Protein AF-A0A1C5CRV9-F1 (afdb_monomer_lite)

Foldseek 3Di:
DVVCQQVLHADADDDAPDALCVVQVVCQVVLDQEAEEEQWDDDPPDTHGRVVRPVSNQVSHPRRHQAYEYEYDPVDDDDDDPRYDYNVVCVVPDDDDGGDDDDPPRNNVDHDDDDPPDPPPPPDPDDDDDDDDDDDDDDDDDDDDDD

Structure (mmCIF, N/CA/C/O backbone):
data_AF-A0A1C5CRV9-F1
#
_entry.id   AF-A0A1C5CRV9-F1
#
loop_
_atom_site.group_PDB
_atom_site.id
_atom_site.type_symbol
_atom_site.label_atom_id
_atom_site.label_alt_id
_atom_site.label_comp_id
_atom_site.label_asym_id
_atom_site.label_entity_id
_atom_site.label_seq_id
_atom_site.pdbx_PDB_ins_code
_atom_site.Cartn_x
_atom_site.Cartn_y
_atom_site.Cartn_z
_atom_site.occupancy
_atom_site.B_iso_or_equiv
_atom_site.auth_seq_id
_atom_site.auth_comp_id
_atom_site.auth_asym_id
_atom_site.auth_atom_id
_atom_site.pdbx_PDB_model_num
ATOM 1 N N . MET A 1 1 ? 1.190 -9.029 -1.584 1.00 87.75 1 MET A N 1
ATOM 2 C CA . MET A 1 1 ? 2.405 -9.765 -2.010 1.00 87.75 1 MET A CA 1
ATOM 3 C C . MET A 1 1 ? 2.130 -10.699 -3.185 1.00 87.75 1 MET A C 1
ATOM 5 O O . MET A 1 1 ? 2.704 -10.469 -4.238 1.00 87.75 1 MET A O 1
ATOM 9 N N . LEU A 1 2 ? 1.229 -11.687 -3.074 1.00 92.31 2 LEU A N 1
ATOM 10 C CA . LEU A 1 2 ? 0.961 -12.633 -4.178 1.00 92.31 2 LEU A CA 1
ATOM 11 C C . LEU A 1 2 ? 0.437 -11.971 -5.462 1.00 92.31 2 LEU A C 1
ATOM 13 O O . LEU A 1 2 ? 0.859 -12.355 -6.546 1.00 92.31 2 LEU A O 1
ATOM 17 N N . ALA A 1 3 ? -0.412 -10.943 -5.354 1.00 93.00 3 ALA A N 1
ATOM 18 C CA . ALA A 1 3 ? -0.855 -10.169 -6.517 1.00 93.00 3 ALA A CA 1
ATOM 19 C C . ALA A 1 3 ? 0.325 -9.523 -7.270 1.00 93.00 3 ALA A C 1
ATOM 21 O O . ALA A 1 3 ? 0.381 -9.589 -8.491 1.00 93.00 3 ALA A O 1
ATOM 22 N N . CYS A 1 4 ? 1.312 -8.977 -6.548 1.00 94.19 4 CYS A N 1
ATOM 23 C CA . CYS A 1 4 ? 2.525 -8.429 -7.156 1.00 94.19 4 CYS A CA 1
ATOM 24 C C . CYS A 1 4 ? 3.305 -9.525 -7.895 1.00 94.19 4 CYS A C 1
ATOM 26 O O . CYS A 1 4 ? 3.605 -9.361 -9.070 1.00 94.19 4 CYS A O 1
ATOM 28 N N . ALA A 1 5 ? 3.552 -10.668 -7.245 1.00 92.25 5 ALA A N 1
ATOM 29 C CA . ALA A 1 5 ? 4.266 -11.788 -7.861 1.00 92.25 5 ALA A CA 1
ATOM 30 C C . ALA A 1 5 ? 3.548 -12.327 -9.112 1.00 92.25 5 ALA A C 1
ATOM 32 O O . ALA A 1 5 ? 4.194 -12.601 -10.118 1.00 92.25 5 ALA A O 1
ATOM 33 N N . ARG A 1 6 ? 2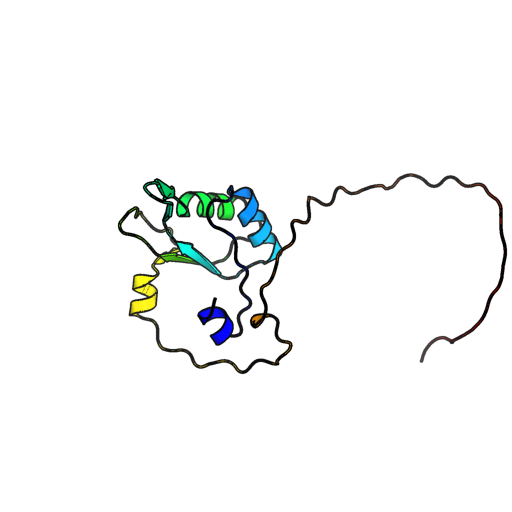.210 -12.407 -9.084 1.00 94.19 6 ARG A N 1
ATOM 34 C CA . ARG A 1 6 ? 1.382 -12.820 -10.229 1.00 94.19 6 ARG A CA 1
ATOM 35 C C . ARG A 1 6 ? 1.581 -11.923 -11.453 1.00 94.19 6 ARG A C 1
ATOM 37 O O . ARG A 1 6 ? 1.574 -12.418 -12.575 1.00 94.19 6 ARG A O 1
ATOM 44 N N . LEU A 1 7 ? 1.777 -10.628 -11.219 1.00 94.62 7 LEU A N 1
ATOM 45 C CA . LEU A 1 7 ? 2.000 -9.617 -12.253 1.00 94.62 7 LEU A CA 1
ATOM 46 C C . LEU A 1 7 ? 3.486 -9.423 -12.607 1.00 94.62 7 LEU A C 1
ATOM 48 O O . LEU A 1 7 ? 3.803 -8.535 -13.393 1.00 94.62 7 LEU A O 1
ATOM 52 N N . GLY A 1 8 ? 4.409 -10.186 -12.007 1.00 93.19 8 GLY A N 1
ATOM 53 C CA . GLY A 1 8 ? 5.850 -9.951 -12.167 1.00 93.19 8 GLY A CA 1
ATOM 54 C C . GLY A 1 8 ? 6.355 -8.666 -11.508 1.00 93.19 8 GLY A C 1
ATOM 55 O O . GLY A 1 8 ? 7.434 -8.176 -11.830 1.00 93.19 8 GLY A O 1
ATOM 56 N N . ALA A 1 9 ? 5.581 -8.090 -10.590 1.00 94.00 9 ALA A N 1
ATOM 57 C CA . ALA A 1 9 ? 5.946 -6.878 -9.880 1.00 94.00 9 ALA A CA 1
ATOM 58 C C . ALA A 1 9 ? 6.765 -7.193 -8.621 1.00 94.00 9 ALA A C 1
ATOM 60 O O . ALA A 1 9 ? 6.366 -7.986 -7.760 1.00 94.00 9 ALA A O 1
ATOM 61 N N . VAL A 1 10 ? 7.884 -6.486 -8.474 1.00 93.94 10 VAL A N 1
ATOM 62 C CA . VAL A 1 10 ? 8.677 -6.481 -7.243 1.00 93.94 10 VAL A CA 1
ATOM 63 C C . VAL A 1 10 ? 7.880 -5.794 -6.135 1.00 93.94 10 VAL A C 1
ATOM 65 O O . VAL A 1 10 ? 7.340 -4.706 -6.331 1.00 93.94 10 VAL A O 1
ATOM 68 N N . HIS A 1 11 ? 7.811 -6.421 -4.960 1.00 93.44 11 HIS A N 1
ATOM 69 C CA . HIS A 1 11 ? 7.167 -5.846 -3.784 1.00 93.44 11 HIS A CA 1
ATOM 70 C C . HIS A 1 11 ? 8.184 -5.613 -2.667 1.00 93.44 11 HIS A C 1
ATOM 72 O O . HIS A 1 11 ? 9.006 -6.475 -2.360 1.00 93.44 11 HIS A O 1
ATOM 78 N N . SER A 1 12 ? 8.092 -4.445 -2.035 1.00 92.62 12 SER A N 1
ATOM 79 C CA . SER A 1 12 ? 8.848 -4.097 -0.835 1.00 92.62 12 SER A CA 1
ATOM 80 C C . SER A 1 12 ? 7.871 -3.896 0.315 1.00 92.62 12 SER A C 1
ATOM 82 O O . SER A 1 12 ? 6.901 -3.148 0.188 1.00 92.62 12 SER A O 1
ATOM 84 N N . VAL A 1 13 ? 8.091 -4.610 1.416 1.00 92.06 13 VAL A N 1
ATOM 85 C CA . VAL A 1 13 ? 7.182 -4.617 2.566 1.00 92.06 13 VAL A CA 1
ATOM 86 C C . VAL A 1 13 ? 7.772 -3.773 3.682 1.00 92.06 13 VAL A C 1
ATOM 88 O O . VAL A 1 13 ? 8.918 -3.964 4.089 1.00 92.06 13 VAL A O 1
ATOM 91 N N . VAL A 1 14 ? 6.960 -2.861 4.208 1.00 91.00 14 VAL A N 1
ATOM 92 C CA . VAL A 1 14 ? 7.296 -2.028 5.363 1.00 91.00 14 VAL A CA 1
ATOM 93 C C . VAL A 1 14 ? 6.343 -2.379 6.494 1.00 91.00 14 VAL A C 1
ATOM 95 O O . VAL A 1 14 ? 5.137 -2.478 6.283 1.00 91.00 14 VAL A O 1
ATOM 98 N N . PHE A 1 15 ? 6.882 -2.599 7.690 1.00 87.06 15 PHE A N 1
ATOM 99 C CA . PHE A 1 15 ? 6.064 -2.918 8.855 1.00 87.06 15 PHE A CA 1
ATOM 100 C C . PHE A 1 15 ? 5.203 -1.712 9.268 1.00 87.06 15 PHE A C 1
ATOM 102 O O . PHE A 1 15 ? 5.656 -0.565 9.234 1.00 87.06 15 PHE A O 1
ATOM 109 N N . GLY A 1 16 ? 3.953 -1.977 9.652 1.00 84.75 16 GLY A N 1
ATOM 110 C CA . GLY A 1 16 ? 3.019 -0.948 10.106 1.00 84.75 16 GLY A CA 1
ATOM 111 C C . GLY A 1 16 ? 3.423 -0.364 11.462 1.00 84.75 16 GLY A C 1
ATOM 112 O O . GLY A 1 16 ? 3.917 -1.070 12.331 1.00 84.75 16 GLY A O 1
ATOM 113 N N . GLY A 1 17 ? 3.199 0.935 11.665 1.00 80.75 17 GLY A N 1
ATOM 114 C CA . GLY A 1 17 ? 3.489 1.605 12.941 1.00 80.75 17 GLY A CA 1
ATOM 115 C C . GLY A 1 17 ? 4.879 2.240 13.057 1.00 80.75 17 GLY A C 1
ATOM 116 O O . GLY A 1 17 ? 5.185 2.826 14.093 1.00 80.75 17 GLY A O 1
ATOM 117 N N . PHE A 1 18 ? 5.707 2.201 12.007 1.00 87.00 18 PHE A N 1
ATOM 118 C CA . PHE A 1 18 ? 6.901 3.047 11.951 1.00 87.00 18 PHE A CA 1
ATOM 119 C C . PHE A 1 18 ? 6.547 4.542 11.885 1.00 87.00 18 PHE A C 1
ATOM 121 O O . PHE A 1 18 ? 5.522 4.941 11.330 1.00 87.00 18 PHE A O 1
ATOM 128 N N . ALA A 1 19 ? 7.437 5.385 12.417 1.00 92.50 19 ALA A N 1
ATOM 129 C CA . ALA A 1 19 ? 7.316 6.836 12.300 1.00 92.50 19 ALA A CA 1
ATOM 130 C C . ALA A 1 19 ? 7.438 7.278 10.826 1.00 92.50 19 ALA A C 1
ATOM 132 O O . ALA A 1 19 ? 8.265 6.704 10.122 1.00 92.50 19 ALA A O 1
ATOM 133 N N . PRO A 1 20 ? 6.724 8.325 10.360 1.00 95.06 20 PRO A N 1
ATOM 134 C CA . PRO A 1 20 ? 6.586 8.666 8.932 1.00 95.06 20 PRO A CA 1
ATOM 135 C C . PRO A 1 20 ? 7.885 8.821 8.126 1.00 95.06 20 PRO A C 1
ATOM 137 O O . PRO A 1 20 ? 7.911 8.557 6.926 1.00 95.06 20 PRO A O 1
ATOM 140 N N . ARG A 1 21 ? 8.988 9.209 8.773 1.00 95.50 21 ARG A N 1
ATOM 141 C CA . ARG A 1 21 ? 10.301 9.341 8.124 1.00 95.50 21 ARG A CA 1
ATOM 142 C C . ARG A 1 21 ? 10.846 8.008 7.598 1.00 95.50 21 ARG A C 1
ATOM 144 O O . ARG A 1 21 ? 11.506 7.977 6.567 1.00 95.50 21 ARG A O 1
ATOM 151 N N . GLU A 1 22 ? 10.571 6.911 8.293 1.00 94.19 22 GLU A N 1
ATOM 152 C CA . GLU A 1 22 ? 11.055 5.579 7.929 1.00 94.19 22 GLU A CA 1
ATOM 153 C C . GLU A 1 22 ? 10.441 5.030 6.627 1.00 94.19 22 GLU A C 1
ATOM 155 O O . GLU A 1 22 ? 11.200 4.567 5.770 1.00 94.19 22 GLU A O 1
ATOM 160 N N . PRO A 1 23 ? 9.111 5.063 6.416 1.00 94.25 23 PRO A N 1
ATOM 161 C CA . PRO A 1 23 ? 8.529 4.731 5.123 1.00 94.25 23 PRO A CA 1
ATOM 162 C C . PRO A 1 23 ? 8.895 5.745 4.032 1.00 94.25 23 PRO A C 1
ATOM 164 O O . PRO A 1 23 ? 9.099 5.315 2.903 1.00 94.25 23 PRO A O 1
ATOM 167 N N . ALA A 1 24 ? 9.066 7.039 4.339 1.00 96.50 24 ALA A N 1
ATOM 168 C CA . ALA A 1 24 ? 9.478 8.036 3.340 1.00 96.50 24 ALA A CA 1
ATOM 169 C C . ALA A 1 24 ? 10.826 7.685 2.683 1.00 96.50 24 ALA A C 1
ATOM 171 O O . ALA A 1 24 ? 10.928 7.641 1.460 1.00 96.50 24 ALA A O 1
ATOM 172 N N . LEU A 1 25 ? 11.834 7.324 3.488 1.00 95.50 25 LEU A N 1
ATOM 173 C CA . LEU A 1 25 ? 13.142 6.890 2.976 1.00 95.50 25 LEU A CA 1
ATOM 174 C C . LEU A 1 25 ? 13.041 5.644 2.087 1.00 95.50 25 LEU A C 1
ATOM 176 O O . LEU A 1 25 ? 13.738 5.533 1.085 1.00 95.50 25 LEU A O 1
ATOM 180 N N . ARG A 1 26 ? 12.159 4.705 2.442 1.00 95.06 26 ARG A N 1
ATOM 181 C CA . ARG A 1 26 ? 11.950 3.473 1.668 1.00 95.06 26 ARG A CA 1
ATOM 182 C C . ARG A 1 26 ? 11.218 3.736 0.356 1.00 95.06 26 ARG A C 1
ATOM 184 O O . ARG A 1 26 ? 11.518 3.085 -0.638 1.00 95.06 26 ARG A O 1
ATOM 191 N N . ILE A 1 27 ? 10.283 4.684 0.350 1.00 95.88 27 ILE A N 1
ATOM 192 C CA . ILE A 1 27 ? 9.627 5.164 -0.870 1.00 95.88 27 ILE A CA 1
ATOM 193 C C . ILE A 1 27 ? 10.667 5.797 -1.797 1.00 95.88 27 ILE A C 1
ATOM 195 O O . ILE A 1 27 ? 10.689 5.473 -2.980 1.00 95.88 27 ILE A O 1
ATOM 199 N N . ASP A 1 28 ? 11.562 6.628 -1.267 1.00 96.56 28 ASP A N 1
ATOM 200 C CA . ASP A 1 28 ? 12.601 7.280 -2.069 1.00 96.56 28 ASP A CA 1
ATOM 201 C C . ASP A 1 28 ? 13.627 6.308 -2.663 1.00 96.56 28 ASP A C 1
ATOM 203 O O . ASP A 1 28 ? 14.069 6.508 -3.798 1.00 96.56 28 ASP A O 1
ATOM 207 N N . ASP A 1 29 ? 13.975 5.252 -1.925 1.00 94.75 29 ASP A N 1
ATOM 208 C CA . ASP A 1 29 ? 14.899 4.212 -2.385 1.00 94.75 29 ASP A CA 1
ATOM 209 C C . ASP A 1 29 ? 14.247 3.290 -3.431 1.00 94.75 29 ASP A C 1
ATOM 211 O O . ASP A 1 29 ? 14.802 3.056 -4.504 1.00 94.75 29 ASP A O 1
ATOM 215 N N . ALA A 1 30 ? 13.025 2.814 -3.168 1.00 94.19 30 ALA A N 1
ATOM 216 C CA . ALA A 1 30 ? 12.336 1.875 -4.056 1.00 94.19 30 ALA A CA 1
ATOM 217 C C . ALA A 1 30 ? 11.640 2.533 -5.253 1.00 94.19 30 ALA A C 1
ATOM 219 O O . ALA A 1 30 ? 11.338 1.845 -6.229 1.00 94.19 30 ALA A O 1
ATOM 220 N N . ARG A 1 31 ? 11.335 3.835 -5.165 1.00 95.88 31 ARG A N 1
ATOM 221 C CA . ARG A 1 31 ? 10.561 4.611 -6.151 1.00 95.88 31 ARG A CA 1
ATOM 222 C C . ARG A 1 31 ? 9.327 3.852 -6.664 1.00 95.88 31 ARG A C 1
ATOM 224 O O . ARG A 1 31 ? 9.194 3.624 -7.872 1.00 95.88 31 ARG A O 1
ATOM 231 N N . PRO A 1 32 ? 8.436 3.397 -5.764 1.00 95.94 32 PRO A N 1
ATOM 232 C CA . PRO A 1 32 ? 7.299 2.582 -6.156 1.00 95.94 32 PRO A CA 1
ATOM 233 C C . PRO A 1 32 ? 6.320 3.388 -7.015 1.00 95.94 32 PRO A C 1
ATOM 235 O O . PRO A 1 32 ? 6.148 4.590 -6.833 1.00 95.94 32 PRO A O 1
ATOM 238 N N . LYS A 1 33 ? 5.614 2.708 -7.923 1.00 96.00 33 LYS A N 1
ATOM 239 C CA . LYS A 1 33 ? 4.485 3.316 -8.651 1.00 96.00 33 LYS A CA 1
ATOM 240 C C . LYS A 1 33 ? 3.217 3.381 -7.798 1.00 96.00 33 LYS A C 1
ATOM 242 O O . LYS A 1 33 ? 2.433 4.312 -7.948 1.00 96.00 33 LYS A O 1
ATOM 247 N N . VAL A 1 34 ? 3.037 2.392 -6.921 1.00 96.62 34 VAL A N 1
ATOM 248 C CA . VAL A 1 34 ? 1.850 2.214 -6.080 1.00 96.62 34 VAL A CA 1
ATOM 249 C C . VAL A 1 34 ? 2.278 1.818 -4.671 1.00 96.62 34 VAL A C 1
ATOM 251 O O . VAL A 1 34 ? 3.182 0.996 -4.512 1.00 96.62 34 VAL A O 1
ATOM 254 N N . VAL A 1 35 ? 1.606 2.361 -3.658 1.00 96.31 35 VAL A N 1
ATOM 255 C CA . VAL A 1 35 ? 1.666 1.860 -2.276 1.00 96.31 35 VAL A CA 1
ATOM 256 C C . VAL A 1 35 ? 0.323 1.245 -1.909 1.00 96.31 35 VAL A C 1
ATOM 258 O O . VAL A 1 35 ? -0.716 1.819 -2.200 1.00 96.31 35 VAL A O 1
ATOM 261 N N . VAL A 1 36 ? 0.337 0.086 -1.254 1.00 96.31 36 VAL A N 1
ATOM 262 C CA . VAL A 1 36 ? -0.873 -0.553 -0.720 1.00 96.31 36 VAL A CA 1
ATOM 263 C C . VAL A 1 36 ? -0.806 -0.499 0.799 1.00 96.31 36 VAL A C 1
ATOM 265 O O . VAL A 1 36 ? 0.205 -0.891 1.382 1.00 96.31 36 VAL A O 1
ATOM 268 N N . SER A 1 37 ? -1.861 -0.003 1.438 1.00 95.06 37 SER A N 1
ATOM 269 C CA . SER A 1 37 ? -1.939 0.151 2.889 1.00 95.06 37 SER A CA 1
ATOM 270 C C . SER A 1 37 ? -3.356 -0.107 3.398 1.00 95.06 37 SER A C 1
ATOM 272 O O . SER A 1 37 ? -4.286 -0.354 2.635 1.00 95.06 37 SER A O 1
ATOM 274 N N . VAL A 1 38 ? -3.515 -0.050 4.714 1.00 94.25 38 VAL A N 1
ATOM 275 C CA . VAL A 1 38 ? -4.810 -0.063 5.394 1.00 94.25 38 VAL A CA 1
ATOM 276 C C . VAL A 1 38 ? -5.030 1.283 6.080 1.00 94.25 38 VAL A C 1
ATOM 278 O O . VAL A 1 38 ? -4.059 1.964 6.428 1.00 94.25 38 VAL A O 1
ATOM 281 N N . PHE A 1 39 ? -6.287 1.660 6.308 1.00 93.75 39 PHE A N 1
ATOM 282 C CA . PHE A 1 39 ? -6.602 2.904 7.003 1.00 93.75 39 PHE A CA 1
ATOM 283 C C . PHE A 1 39 ? -6.080 2.887 8.447 1.00 93.75 39 PHE A C 1
ATOM 285 O O . PHE A 1 39 ? -5.352 3.791 8.872 1.00 93.75 39 PHE A O 1
ATOM 292 N N . CYS A 1 40 ? -6.377 1.811 9.181 1.00 93.25 40 CYS A N 1
ATOM 293 C CA . CYS A 1 40 ? -5.880 1.586 10.532 1.00 93.25 40 CYS A CA 1
ATOM 294 C C . CYS A 1 40 ? -5.378 0.158 10.769 1.00 93.25 40 CYS A C 1
ATOM 296 O O . CYS A 1 40 ? -5.888 -0.813 10.208 1.00 93.25 40 CYS A O 1
ATOM 298 N N . GLY A 1 41 ? -4.384 0.042 11.649 1.00 91.06 41 GLY A N 1
ATOM 299 C CA . GLY A 1 41 ? -3.974 -1.213 12.269 1.00 91.06 41 GLY A CA 1
ATOM 300 C C . GLY A 1 41 ? -4.719 -1.455 13.580 1.00 91.06 41 GLY A C 1
ATOM 301 O O . GLY A 1 41 ? -5.148 -0.508 14.238 1.00 91.06 41 GLY A O 1
ATOM 302 N N . ILE A 1 42 ? -4.842 -2.723 13.967 1.00 91.69 42 ILE A N 1
ATOM 303 C CA . ILE A 1 42 ? -5.472 -3.147 15.221 1.00 91.69 42 ILE A CA 1
ATOM 304 C C . ILE A 1 42 ? -4.438 -3.953 16.003 1.00 91.69 42 ILE A C 1
ATOM 306 O O . ILE A 1 42 ? -3.922 -4.951 15.501 1.00 91.69 42 ILE A O 1
ATOM 310 N N . GLU A 1 43 ? -4.129 -3.513 17.218 1.00 90.06 43 GLU A N 1
ATOM 311 C CA . GLU A 1 43 ? -3.189 -4.173 18.122 1.00 90.06 43 GLU A CA 1
ATOM 312 C C . GLU A 1 43 ? -3.855 -4.367 19.489 1.00 90.06 43 GLU A C 1
ATOM 314 O O . GLU A 1 43 ? -3.939 -3.444 20.303 1.00 90.06 43 GLU A O 1
ATOM 319 N N . GLY A 1 44 ? -4.390 -5.567 19.726 1.00 89.62 44 GLY A N 1
ATOM 320 C CA . GLY A 1 44 ? -5.245 -5.827 20.885 1.00 89.62 44 GLY A CA 1
ATOM 321 C C . GLY A 1 44 ? -6.495 -4.947 20.839 1.00 89.62 44 GLY A C 1
ATOM 322 O O . GLY A 1 44 ? -7.273 -5.028 19.895 1.00 89.62 44 GLY A O 1
ATOM 323 N N . SER A 1 45 ? -6.670 -4.086 21.842 1.00 89.56 45 SER A N 1
ATOM 324 C CA . SER A 1 45 ? -7.753 -3.093 21.892 1.00 89.56 45 SER A CA 1
ATOM 325 C C . SER A 1 45 ? -7.389 -1.741 21.264 1.00 89.56 45 SER A C 1
ATOM 327 O O . SER A 1 45 ? -8.230 -0.844 21.217 1.00 89.56 45 SER A O 1
ATOM 329 N N . ARG A 1 46 ? -6.144 -1.553 20.803 1.00 91.69 46 ARG A N 1
ATOM 330 C CA . ARG A 1 46 ? -5.664 -0.272 20.274 1.00 91.69 46 ARG A CA 1
ATOM 331 C C . ARG A 1 46 ? -5.863 -0.186 18.764 1.00 91.69 46 ARG A C 1
ATOM 333 O O . ARG A 1 46 ? -5.366 -1.028 18.020 1.00 91.69 46 ARG A O 1
ATOM 340 N N . VAL A 1 47 ? -6.490 0.902 18.320 1.00 92.19 47 VAL A N 1
ATOM 341 C CA . VAL A 1 47 ? -6.565 1.292 16.906 1.00 92.19 47 VAL A CA 1
ATOM 342 C C . VAL A 1 47 ? -5.420 2.254 16.592 1.00 92.19 47 VAL A C 1
ATOM 344 O O . VAL A 1 47 ? -5.249 3.271 17.265 1.00 92.19 47 VAL A O 1
ATOM 347 N N . ILE A 1 48 ? -4.613 1.928 15.582 1.00 90.81 48 ILE A N 1
ATOM 348 C CA . ILE A 1 48 ? -3.468 2.737 15.149 1.00 90.81 48 ILE A CA 1
ATOM 349 C C . ILE A 1 48 ? -3.786 3.346 13.779 1.00 90.81 48 ILE A C 1
ATOM 351 O O . ILE A 1 48 ? -3.926 2.596 12.812 1.00 90.81 48 ILE A O 1
ATOM 355 N N . PRO A 1 49 ? -3.874 4.681 13.648 1.00 90.81 49 PRO A N 1
ATOM 356 C CA . PRO A 1 49 ? -4.230 5.322 12.386 1.00 90.81 49 PRO A CA 1
ATOM 357 C C . PRO A 1 49 ? -3.024 5.329 11.434 1.00 90.81 49 PRO A C 1
ATOM 359 O O . PRO A 1 49 ? -2.169 6.212 11.491 1.00 90.81 49 PRO A O 1
ATOM 362 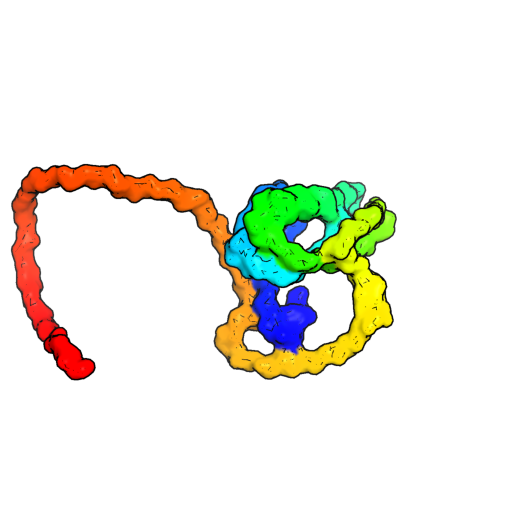N N . TYR A 1 50 ? -2.932 4.332 10.555 1.00 93.25 50 TYR A N 1
ATOM 363 C CA . TYR A 1 50 ? -1.823 4.203 9.608 1.00 93.25 50 TYR A CA 1
ATOM 364 C C . TYR A 1 50 ? -1.915 5.194 8.454 1.00 93.25 50 TYR A C 1
ATOM 366 O O . TYR A 1 50 ? -0.878 5.704 8.034 1.00 93.25 50 TYR A O 1
ATOM 374 N N . LYS A 1 51 ? -3.118 5.521 7.971 1.00 93.12 51 LYS A N 1
ATOM 375 C CA . LYS A 1 51 ? -3.286 6.449 6.846 1.00 93.12 51 LYS A CA 1
ATOM 376 C C . LYS A 1 51 ? -2.678 7.837 7.112 1.00 93.12 51 LYS A C 1
ATOM 378 O O . LYS A 1 51 ? -1.833 8.243 6.320 1.00 93.12 51 LYS A O 1
ATOM 383 N N . PRO A 1 52 ? -2.921 8.505 8.257 1.00 93.12 52 PRO A N 1
ATOM 384 C CA . PRO A 1 52 ? -2.235 9.763 8.568 1.00 93.12 52 PRO A CA 1
ATOM 385 C C . PRO A 1 52 ? -0.706 9.646 8.672 1.00 93.12 52 PRO A C 1
ATOM 387 O O . PRO A 1 52 ? 0.010 10.613 8.408 1.00 93.12 52 PRO A O 1
ATOM 390 N N . LEU A 1 53 ? -0.178 8.487 9.088 1.00 93.81 53 LEU A N 1
ATOM 391 C CA . LEU A 1 53 ? 1.270 8.250 9.120 1.00 93.81 53 LEU A CA 1
ATOM 392 C C . LEU A 1 53 ? 1.834 8.081 7.706 1.00 93.81 53 LEU A C 1
ATOM 394 O O . LEU A 1 53 ? 2.902 8.619 7.412 1.00 93.81 53 LEU A O 1
ATOM 398 N N . LEU A 1 54 ? 1.105 7.376 6.838 1.00 94.69 54 LEU A N 1
ATOM 399 C CA . LEU A 1 54 ? 1.437 7.217 5.428 1.00 94.69 54 LEU A CA 1
ATOM 400 C C . LEU A 1 54 ? 1.387 8.559 4.694 1.00 94.69 54 LEU A C 1
ATOM 402 O O . LEU A 1 54 ? 2.337 8.881 3.994 1.00 94.69 54 LEU A O 1
ATOM 406 N N . ASP A 1 55 ? 0.357 9.375 4.901 1.00 95.00 55 ASP A N 1
ATOM 407 C CA . ASP A 1 55 ? 0.226 10.678 4.235 1.00 95.00 55 ASP A CA 1
ATOM 408 C C . ASP A 1 55 ? 1.400 11.597 4.571 1.00 95.00 55 ASP A C 1
ATOM 410 O O . ASP A 1 55 ? 2.026 12.176 3.682 1.00 95.00 55 ASP A O 1
ATOM 414 N N . LYS A 1 56 ? 1.788 11.640 5.852 1.00 95.81 56 LYS A N 1
ATOM 415 C CA . LYS A 1 56 ? 3.001 12.341 6.289 1.00 95.81 56 LYS A CA 1
ATOM 416 C C . LYS A 1 56 ? 4.253 11.783 5.617 1.00 95.81 56 LYS A C 1
ATOM 418 O O . LYS A 1 56 ? 5.122 12.555 5.231 1.00 95.81 56 LYS A O 1
ATOM 423 N N . ALA A 1 57 ? 4.364 10.466 5.466 1.00 96.25 57 ALA A N 1
ATOM 424 C CA . ALA A 1 57 ? 5.501 9.850 4.790 1.00 96.25 57 ALA A CA 1
ATOM 425 C C . ALA A 1 57 ? 5.554 10.221 3.302 1.00 96.25 57 ALA A C 1
ATOM 427 O O . ALA A 1 57 ? 6.620 10.553 2.794 1.00 96.25 57 ALA A O 1
ATOM 428 N N . LEU A 1 58 ? 4.404 10.223 2.625 1.00 95.50 58 LEU A N 1
ATOM 429 C CA . LEU A 1 58 ? 4.268 10.626 1.226 1.00 95.50 58 LEU A CA 1
ATOM 430 C C . LEU A 1 58 ? 4.618 12.103 1.024 1.00 95.50 58 LEU A C 1
ATOM 432 O O . LEU A 1 58 ? 5.216 12.444 0.013 1.00 95.50 58 LEU A O 1
ATOM 436 N N . HIS A 1 59 ? 4.290 12.968 1.988 1.00 96.56 59 HIS A N 1
ATOM 437 C CA . HIS A 1 59 ? 4.678 14.383 1.957 1.00 96.56 59 HIS A CA 1
ATOM 438 C C . HIS A 1 59 ? 6.181 14.592 2.189 1.00 96.56 59 HIS A C 1
ATOM 440 O O . HIS A 1 59 ? 6.751 15.555 1.687 1.00 96.56 59 HIS A O 1
ATOM 446 N N . LEU A 1 60 ? 6.819 13.718 2.974 1.00 97.50 60 LEU A N 1
ATOM 447 C CA . LEU A 1 60 ? 8.257 13.773 3.252 1.00 97.50 60 LEU A CA 1
ATOM 448 C C . LEU A 1 60 ? 9.110 13.141 2.145 1.00 97.50 60 LEU A C 1
ATOM 450 O O . LEU A 1 60 ? 10.297 13.452 2.056 1.00 97.50 60 LEU A O 1
ATOM 454 N N . ALA A 1 61 ? 8.542 12.231 1.354 1.00 97.19 61 ALA A N 1
ATOM 455 C CA . ALA A 1 61 ? 9.245 11.558 0.272 1.00 97.19 61 ALA A CA 1
ATOM 456 C C . ALA A 1 61 ? 9.532 12.525 -0.885 1.00 97.19 61 ALA A C 1
ATOM 458 O O . ALA A 1 61 ? 8.695 13.342 -1.265 1.00 97.19 61 ALA A O 1
ATOM 459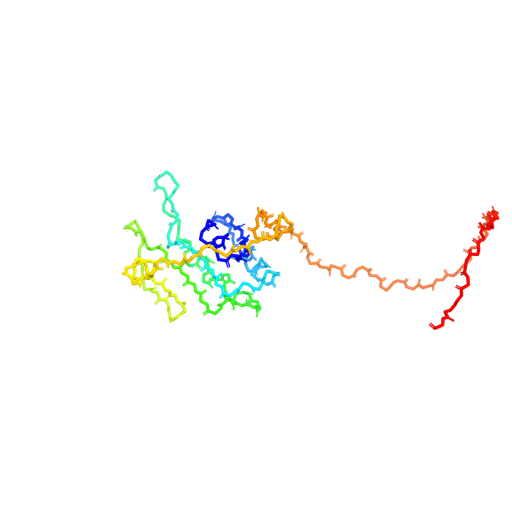 N N . THR A 1 62 ? 10.706 12.388 -1.491 1.00 97.75 62 THR A N 1
ATOM 460 C CA . THR A 1 62 ? 11.089 13.131 -2.701 1.00 97.75 62 THR A CA 1
ATOM 461 C C . THR A 1 62 ? 10.414 12.556 -3.954 1.00 97.75 62 THR A C 1
ATOM 463 O O . THR A 1 62 ? 10.120 13.288 -4.896 1.00 97.75 62 THR A O 1
ATOM 466 N N . HIS A 1 63 ? 10.145 11.248 -3.965 1.00 96.50 63 HIS A N 1
ATOM 467 C CA . HIS A 1 63 ? 9.550 10.511 -5.082 1.00 96.50 63 HIS A CA 1
ATOM 468 C C . HIS A 1 63 ? 8.273 9.774 -4.642 1.00 96.50 63 HIS A C 1
ATOM 470 O O . HIS A 1 63 ? 8.245 8.539 -4.639 1.00 96.50 63 HIS A O 1
ATOM 476 N N . PRO A 1 64 ? 7.207 10.491 -4.240 1.00 96.12 64 PRO A N 1
ATOM 477 C CA . PRO A 1 64 ? 5.972 9.840 -3.833 1.00 96.12 64 PRO A CA 1
ATOM 478 C C . PRO A 1 64 ? 5.332 9.072 -5.011 1.00 96.12 64 PRO A C 1
ATOM 480 O O . PRO A 1 64 ? 5.294 9.587 -6.133 1.00 96.12 64 PRO A O 1
ATOM 483 N N . PRO A 1 65 ? 4.803 7.855 -4.780 1.00 96.50 65 PRO A N 1
ATOM 484 C CA . PRO A 1 65 ? 4.111 7.052 -5.791 1.00 96.50 65 PRO A CA 1
ATOM 485 C C . PRO A 1 65 ? 2.882 7.776 -6.328 1.00 96.50 65 PRO A C 1
ATOM 487 O O . PRO A 1 65 ? 2.188 8.436 -5.565 1.00 96.50 65 PRO A O 1
ATOM 490 N N . GLY A 1 66 ? 2.544 7.577 -7.604 1.00 95.69 66 GLY A N 1
ATOM 491 C CA . GLY A 1 66 ? 1.379 8.192 -8.254 1.00 95.69 66 GLY A CA 1
ATOM 492 C C . GLY A 1 66 ? 0.019 7.779 -7.677 1.00 95.69 66 GLY A C 1
ATOM 493 O O . GLY A 1 66 ? -0.929 8.545 -7.798 1.00 95.69 66 GLY A O 1
ATOM 494 N N . THR A 1 67 ? -0.063 6.621 -7.017 1.00 97.12 67 THR A N 1
ATOM 495 C CA . THR A 1 67 ? -1.316 6.050 -6.498 1.00 97.12 67 THR A CA 1
ATOM 496 C C . THR A 1 67 ? -1.085 5.347 -5.162 1.00 97.12 67 THR A C 1
ATOM 498 O O . THR A 1 67 ? -0.041 4.720 -4.947 1.00 97.12 67 THR A O 1
ATOM 501 N N . SER A 1 68 ? -2.078 5.399 -4.282 1.00 96.69 68 SER A N 1
ATOM 502 C CA . SER A 1 68 ? -2.150 4.595 -3.061 1.00 96.69 68 SER A CA 1
ATOM 503 C C . SER A 1 68 ? -3.441 3.789 -3.053 1.00 96.69 68 SER A C 1
ATOM 505 O O . SER A 1 68 ? -4.491 4.317 -3.370 1.00 96.69 68 SER A O 1
ATOM 507 N N . VAL A 1 69 ? -3.383 2.509 -2.699 1.00 97.06 69 VAL A N 1
ATOM 508 C CA . VAL A 1 69 ? -4.578 1.675 -2.516 1.00 97.06 69 VAL A CA 1
ATOM 509 C C . VAL A 1 69 ? -4.785 1.480 -1.025 1.00 97.06 69 VAL A C 1
ATOM 511 O O . VAL A 1 69 ? -3.882 0.986 -0.342 1.00 97.06 69 VAL A O 1
ATOM 514 N N . ILE A 1 70 ? -5.945 1.883 -0.520 1.00 97.06 70 ILE A N 1
ATOM 515 C CA . ILE A 1 70 ? -6.244 1.907 0.909 1.00 97.06 70 ILE A CA 1
ATOM 516 C C . ILE A 1 70 ? -7.406 0.964 1.194 1.00 97.06 70 ILE A C 1
ATOM 518 O O . ILE A 1 70 ? -8.519 1.172 0.726 1.00 97.06 70 ILE A O 1
ATOM 522 N N . LEU A 1 71 ? -7.151 -0.061 2.004 1.00 96.25 71 LEU A N 1
ATOM 523 C CA . LEU A 1 71 ? -8.219 -0.853 2.602 1.00 96.25 71 LEU A CA 1
ATOM 524 C C . LEU A 1 71 ? -8.762 -0.126 3.827 1.00 96.25 71 LEU A C 1
ATOM 526 O O . LEU A 1 71 ? -8.043 0.052 4.819 1.00 96.25 71 LEU A O 1
ATOM 530 N N . GLN A 1 72 ? -10.028 0.260 3.772 1.00 93.44 72 GLN A N 1
ATOM 531 C CA . GLN A 1 72 ? -10.715 0.834 4.918 1.00 93.44 72 GLN A CA 1
ATOM 532 C C . GLN A 1 72 ? -11.212 -0.264 5.851 1.00 93.44 72 GLN A C 1
ATOM 534 O O . GLN A 1 72 ? -11.469 -1.393 5.438 1.00 93.44 72 GLN A O 1
ATOM 539 N N . ARG A 1 73 ? -11.273 0.038 7.147 1.00 91.88 73 ARG A N 1
ATOM 540 C CA . ARG A 1 73 ? -11.722 -0.914 8.161 1.00 91.88 73 ARG A CA 1
ATOM 541 C C . ARG A 1 73 ? -12.842 -0.301 8.997 1.00 91.88 73 ARG A C 1
ATOM 543 O O . ARG A 1 73 ? -12.840 0.912 9.191 1.00 91.88 73 ARG A O 1
ATOM 550 N N . PRO A 1 74 ? -13.771 -1.105 9.535 1.00 90.06 74 PRO A N 1
ATOM 551 C CA . PRO A 1 74 ? -14.866 -0.582 10.350 1.00 90.06 74 PRO A CA 1
ATOM 552 C C . PRO A 1 74 ? -14.405 0.196 11.592 1.00 90.06 74 PRO A C 1
ATOM 554 O O . PRO A 1 74 ? -15.095 1.106 12.037 1.00 90.06 74 PRO A O 1
ATOM 557 N N . GLU A 1 75 ? -13.246 -0.149 12.160 1.00 91.12 75 GLU A N 1
ATOM 558 C CA . GLU A 1 75 ? -12.723 0.457 13.388 1.00 91.12 75 GLU A CA 1
ATOM 559 C C . GLU A 1 75 ? -12.216 1.890 13.190 1.00 91.12 75 GLU A C 1
ATOM 561 O O . GLU A 1 75 ? -12.190 2.669 14.144 1.00 91.12 75 GLU A O 1
ATOM 566 N N . ALA A 1 76 ? -11.803 2.239 11.970 1.00 85.19 76 ALA A N 1
ATOM 567 C CA . ALA A 1 76 ? -11.516 3.610 11.583 1.00 85.19 76 ALA A CA 1
ATOM 568 C C . ALA A 1 76 ? -11.569 3.757 10.058 1.00 85.19 76 ALA A C 1
ATOM 570 O O . ALA A 1 76 ? -10.931 3.010 9.313 1.00 85.19 76 ALA A O 1
ATOM 571 N N . HIS A 1 77 ? -12.295 4.781 9.626 1.00 86.19 77 HIS A N 1
ATOM 572 C CA . HIS A 1 77 ? -12.562 5.125 8.236 1.00 86.19 77 HIS A CA 1
ATOM 573 C C . HIS A 1 77 ? -12.491 6.649 8.099 1.00 86.19 77 HIS A C 1
ATOM 575 O O . HIS A 1 77 ? -12.833 7.363 9.046 1.00 86.19 77 HIS A O 1
ATOM 581 N N . ALA A 1 78 ? -12.067 7.160 6.944 1.00 79.62 78 ALA A N 1
ATOM 582 C CA . ALA A 1 78 ? -12.163 8.587 6.639 1.00 79.62 78 ALA A CA 1
ATOM 583 C C . ALA A 1 78 ? -12.130 8.840 5.129 1.00 79.62 78 ALA A C 1
ATOM 585 O O . ALA A 1 78 ? -12.085 7.916 4.323 1.00 79.62 78 ALA A O 1
ATOM 586 N N . GLU A 1 79 ? -12.156 10.117 4.763 1.00 85.12 79 GLU A N 1
ATOM 587 C CA . GLU A 1 79 ? -12.038 10.546 3.378 1.00 85.12 79 GLU A CA 1
ATOM 588 C C . GLU A 1 79 ? -10.677 10.155 2.792 1.00 85.12 79 GLU A C 1
ATOM 590 O O . GLU A 1 79 ? -9.613 10.343 3.394 1.00 85.12 79 GLU A O 1
ATOM 595 N N . LEU A 1 80 ? -10.743 9.593 1.591 1.00 91.38 80 LEU A N 1
ATOM 596 C CA . LEU A 1 80 ? -9.603 9.272 0.754 1.00 91.38 80 LEU A CA 1
ATOM 597 C C . LEU A 1 80 ? -9.241 10.503 -0.089 1.00 91.38 80 LEU A C 1
ATOM 599 O O . LEU A 1 80 ? -10.113 11.258 -0.514 1.00 91.38 80 LEU A O 1
ATOM 603 N N . SER A 1 81 ? -7.946 10.736 -0.305 1.00 90.69 81 SER A N 1
ATOM 604 C CA . SER A 1 81 ? -7.477 11.817 -1.181 1.00 90.69 81 SER A CA 1
ATOM 605 C C . SER A 1 81 ? -7.620 11.432 -2.656 1.00 90.69 81 SER A C 1
ATOM 607 O O . SER A 1 81 ? -7.799 10.266 -2.979 1.00 90.69 81 SER A O 1
ATOM 609 N N . GLU A 1 82 ? -7.434 12.378 -3.579 1.00 91.94 82 GLU A N 1
ATOM 610 C CA . GLU A 1 82 ? -7.486 12.099 -5.029 1.00 91.94 82 GLU A CA 1
ATOM 611 C C . GLU A 1 82 ? -6.464 11.045 -5.508 1.00 91.94 82 GLU A C 1
ATOM 613 O O . GLU A 1 82 ? -6.621 10.460 -6.577 1.00 91.94 82 GLU A O 1
ATOM 618 N N . ARG A 1 83 ? -5.397 10.802 -4.733 1.00 93.25 83 ARG A N 1
ATOM 619 C CA . ARG A 1 83 ? -4.386 9.763 -5.007 1.00 93.25 83 ARG A CA 1
ATOM 620 C C . ARG A 1 83 ? -4.844 8.370 -4.572 1.00 93.25 83 ARG A C 1
ATOM 622 O O . ARG A 1 83 ? -4.296 7.363 -5.033 1.00 93.25 83 ARG A O 1
ATOM 629 N N . ASP A 1 84 ? -5.759 8.330 -3.615 1.00 96.31 84 ASP A N 1
ATOM 630 C CA . ASP A 1 84 ? -6.155 7.123 -2.923 1.00 96.31 84 ASP A CA 1
ATOM 631 C C . ASP A 1 84 ? -7.268 6.411 -3.691 1.00 96.31 84 ASP A C 1
ATOM 633 O O . ASP A 1 84 ? -8.271 6.999 -4.079 1.00 96.31 84 ASP A O 1
ATOM 637 N N . VAL A 1 85 ? -7.082 5.113 -3.877 1.00 96.56 85 VAL A N 1
ATOM 638 C CA . VAL A 1 85 ? -8.064 4.194 -4.433 1.00 96.56 85 VAL A CA 1
ATOM 639 C C . VAL A 1 85 ? -8.577 3.335 -3.291 1.00 96.56 85 VAL A C 1
ATOM 641 O O . VAL A 1 85 ? -7.781 2.709 -2.579 1.00 96.56 85 VAL A O 1
ATOM 644 N N . ASP A 1 86 ? -9.894 3.295 -3.121 1.00 96.19 86 ASP A N 1
ATOM 645 C CA . ASP A 1 86 ? -10.516 2.395 -2.161 1.00 96.19 86 ASP A CA 1
ATOM 646 C C . ASP A 1 86 ? -10.329 0.938 -2.608 1.00 96.19 86 ASP A C 1
ATOM 648 O O . ASP A 1 86 ? -10.547 0.580 -3.771 1.00 96.19 86 ASP A O 1
ATOM 652 N N . TRP A 1 87 ? -9.861 0.092 -1.690 1.00 96.38 87 TRP A N 1
ATOM 653 C CA . TRP A 1 87 ? -9.605 -1.316 -1.984 1.00 96.38 87 TRP A CA 1
ATOM 654 C C . TRP A 1 87 ? -10.875 -2.061 -2.404 1.00 96.38 87 TRP A C 1
ATOM 656 O O . TRP A 1 87 ? -10.817 -2.850 -3.347 1.00 96.38 87 TRP A O 1
ATOM 666 N N . ASP A 1 88 ? -11.999 -1.842 -1.721 1.00 95.31 88 ASP A N 1
ATOM 667 C CA . ASP A 1 88 ? -13.222 -2.605 -1.964 1.00 95.31 88 ASP A CA 1
ATOM 668 C C . ASP A 1 88 ? -13.850 -2.202 -3.303 1.00 95.31 88 ASP A C 1
ATOM 670 O O . ASP A 1 88 ? -14.261 -3.069 -4.077 1.00 95.31 88 ASP A O 1
ATOM 674 N N . GLU A 1 89 ? -13.817 -0.911 -3.644 1.00 94.75 89 GLU A N 1
ATOM 675 C CA . GLU A 1 89 ? -14.244 -0.416 -4.960 1.00 94.75 89 GLU A CA 1
ATOM 676 C C . GLU A 1 89 ? -13.366 -0.961 -6.099 1.00 94.75 89 GLU A C 1
ATOM 678 O O . GLU A 1 89 ? -13.869 -1.423 -7.134 1.00 94.75 89 GLU A O 1
ATOM 683 N N . ALA A 1 90 ? -12.043 -0.966 -5.905 1.00 95.44 90 ALA A N 1
ATOM 684 C CA . ALA A 1 90 ? -11.113 -1.530 -6.877 1.00 95.44 90 ALA A CA 1
ATOM 685 C C . ALA A 1 90 ? -11.335 -3.035 -7.063 1.00 95.44 90 ALA A C 1
ATOM 687 O O . ALA A 1 90 ? -11.346 -3.528 -8.190 1.00 95.44 90 ALA A O 1
ATOM 688 N N . MET A 1 91 ? -11.547 -3.773 -5.973 1.00 96.19 91 MET A N 1
ATOM 689 C CA . MET A 1 91 ? -11.793 -5.212 -6.026 1.00 96.19 91 MET A CA 1
ATOM 690 C C . MET A 1 91 ? -13.149 -5.557 -6.645 1.00 96.19 91 MET A C 1
ATOM 692 O O . MET A 1 91 ? -13.242 -6.570 -7.336 1.00 96.19 91 MET A O 1
ATOM 696 N N . ALA A 1 92 ? -14.177 -4.725 -6.458 1.00 96.94 92 ALA A N 1
ATOM 697 C CA . ALA A 1 92 ? -15.501 -4.936 -7.045 1.00 96.94 92 ALA A CA 1
ATOM 698 C C . ALA A 1 92 ? -15.500 -4.858 -8.583 1.00 96.94 92 ALA A C 1
ATOM 700 O O . ALA A 1 92 ? -16.326 -5.495 -9.236 1.00 96.94 92 ALA A O 1
ATOM 701 N N . SER A 1 93 ? -14.570 -4.094 -9.161 1.00 94.38 93 SER A N 1
ATOM 702 C CA . SER A 1 93 ? -14.429 -3.906 -10.611 1.00 94.38 93 SER A CA 1
ATOM 703 C C . SER A 1 93 ? -13.245 -4.664 -11.227 1.00 94.38 93 SER A C 1
ATOM 705 O O . SER A 1 93 ? -13.079 -4.666 -12.449 1.00 94.38 93 SER A O 1
ATOM 707 N N . ALA A 1 94 ? -12.422 -5.328 -10.410 1.00 94.25 94 ALA A N 1
ATOM 708 C CA . ALA A 1 94 ? -11.233 -6.028 -10.873 1.00 94.25 94 ALA A CA 1
ATOM 709 C C . ALA A 1 94 ? -11.575 -7.296 -11.671 1.00 94.25 94 ALA A C 1
ATOM 711 O O . ALA A 1 94 ? -12.326 -8.163 -11.225 1.00 94.25 94 ALA A O 1
ATOM 712 N N . ALA A 1 95 ? -10.935 -7.452 -12.830 1.00 95.31 95 ALA A N 1
ATOM 713 C CA . ALA A 1 95 ? -10.933 -8.702 -13.579 1.00 95.31 95 ALA A CA 1
ATOM 714 C C . ALA A 1 95 ? -9.719 -9.570 -13.193 1.00 95.31 95 ALA A C 1
ATOM 716 O O . ALA A 1 95 ? -8.646 -9.030 -12.894 1.00 95.31 95 ALA A O 1
ATOM 717 N N . PRO A 1 96 ? -9.834 -10.911 -13.228 1.00 94.81 96 PRO A N 1
ATOM 718 C CA . PRO A 1 96 ? -8.686 -11.790 -13.048 1.00 94.81 96 PRO A CA 1
ATOM 719 C C . PRO A 1 96 ? -7.586 -11.488 -14.073 1.00 94.81 96 PRO A C 1
ATOM 721 O O . PRO A 1 96 ? -7.830 -11.488 -15.275 1.00 94.81 96 PRO A O 1
ATOM 724 N N . ALA A 1 97 ? -6.365 -11.263 -13.592 1.00 94.75 97 ALA A N 1
ATOM 725 C CA . ALA A 1 97 ? -5.180 -11.166 -14.441 1.00 94.75 97 ALA A CA 1
ATOM 726 C C . ALA A 1 97 ? -4.527 -12.544 -14.598 1.00 94.75 97 ALA A C 1
ATOM 728 O O . ALA A 1 97 ? -4.511 -13.323 -13.641 1.00 94.75 97 ALA A O 1
ATOM 729 N N . ASP A 1 98 ? -3.940 -12.845 -15.752 1.00 96.06 98 ASP A N 1
ATOM 730 C CA . ASP A 1 98 ? -3.140 -14.060 -15.941 1.00 96.06 98 ASP A CA 1
ATOM 731 C C . ASP A 1 98 ? -1.797 -13.987 -15.200 1.00 96.06 98 ASP A C 1
ATOM 733 O O . ASP A 1 98 ? -1.307 -12.912 -14.849 1.00 96.06 98 ASP A O 1
ATOM 737 N N . CYS A 1 99 ? -1.198 -15.150 -14.928 1.00 96.00 99 CYS A N 1
ATOM 738 C CA . CYS A 1 99 ? 0.154 -15.207 -14.376 1.00 96.00 99 CYS A CA 1
ATOM 739 C C . CYS A 1 99 ? 1.176 -14.820 -15.446 1.00 96.00 99 CYS A C 1
ATOM 741 O O . CYS A 1 99 ? 1.215 -15.428 -16.516 1.00 96.00 99 CYS A O 1
ATOM 743 N N . VAL A 1 100 ? 2.064 -13.885 -15.118 1.00 96.12 100 VAL A N 1
ATOM 744 C CA . VAL A 1 100 ? 3.223 -13.570 -15.958 1.00 96.12 100 VAL A CA 1
ATOM 745 C C . VAL A 1 100 ? 4.314 -14.626 -15.727 1.00 96.12 100 VAL A C 1
ATOM 747 O O . VAL A 1 100 ? 4.698 -14.848 -14.576 1.00 96.12 100 VAL A O 1
ATOM 750 N N . PRO A 1 101 ? 4.835 -15.293 -16.776 1.00 95.25 101 PRO A N 1
ATOM 751 C CA . PRO A 1 101 ? 5.976 -16.192 -16.638 1.00 95.25 101 PRO A CA 1
ATOM 752 C C . PRO A 1 101 ? 7.230 -15.418 -16.221 1.00 95.25 101 PRO A C 1
ATOM 754 O O . PRO A 1 101 ? 7.590 -14.429 -16.856 1.00 95.25 101 PRO A O 1
ATOM 757 N N . LEU A 1 102 ? 7.916 -15.894 -15.183 1.00 92.94 102 LEU A N 1
ATOM 758 C CA . LEU A 1 102 ? 9.140 -15.283 -14.666 1.00 92.94 102 LEU A CA 1
ATOM 759 C C . LEU A 1 102 ? 10.297 -16.275 -14.710 1.00 92.94 102 LEU A C 1
ATOM 761 O O . LEU A 1 102 ? 10.113 -17.482 -14.535 1.00 92.94 102 LEU A O 1
ATOM 765 N N . ALA A 1 103 ? 11.510 -15.758 -14.899 1.00 93.00 103 ALA A N 1
ATOM 766 C CA . ALA A 1 103 ? 12.714 -16.550 -14.697 1.00 93.00 103 ALA A CA 1
ATOM 767 C C . ALA A 1 103 ? 12.852 -16.929 -13.214 1.00 93.00 103 ALA A C 1
ATOM 769 O O . ALA A 1 103 ? 12.495 -16.158 -12.327 1.00 93.00 103 ALA A O 1
ATOM 770 N N . ALA A 1 104 ? 13.465 -18.077 -12.920 1.00 91.19 104 ALA A N 1
ATOM 771 C CA . ALA A 1 104 ? 13.729 -18.484 -11.535 1.00 91.19 104 ALA A CA 1
ATOM 772 C C . ALA A 1 104 ? 14.615 -17.480 -10.763 1.00 91.19 104 ALA A C 1
ATOM 774 O O . ALA A 1 104 ? 14.616 -17.453 -9.534 1.00 91.19 104 ALA A O 1
ATOM 775 N N . THR A 1 105 ? 15.380 -16.651 -11.478 1.00 91.38 105 THR A N 1
ATOM 776 C CA . THR A 1 105 ? 16.245 -15.609 -10.912 1.00 91.38 105 THR A CA 1
ATOM 777 C C . THR A 1 105 ? 15.552 -14.258 -10.736 1.00 91.38 105 THR A C 1
ATOM 779 O O . THR A 1 105 ? 16.179 -13.346 -10.190 1.00 91.38 105 THR A O 1
ATOM 782 N N . ASP A 1 106 ? 14.290 -14.120 -11.150 1.00 91.44 106 ASP A N 1
ATOM 783 C CA . ASP A 1 106 ? 13.573 -12.847 -11.157 1.00 91.44 106 ASP A CA 1
ATOM 784 C C . ASP A 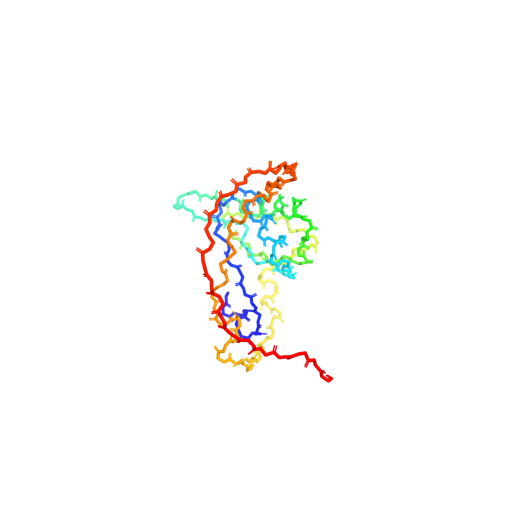1 106 ? 13.439 -12.246 -9.738 1.00 91.44 106 ASP A C 1
ATOM 786 O O . ASP A 1 106 ? 13.142 -12.970 -8.776 1.00 91.44 106 ASP A O 1
ATOM 790 N N . PRO A 1 107 ? 13.683 -10.933 -9.560 1.00 84.38 107 PRO A N 1
ATOM 791 C CA . PRO A 1 107 ? 13.573 -10.279 -8.259 1.00 84.38 107 PRO A CA 1
ATOM 792 C C . PRO A 1 107 ? 12.158 -10.300 -7.661 1.00 84.38 107 PRO A C 1
ATOM 794 O O . PRO A 1 107 ? 12.040 -10.265 -6.440 1.00 84.38 107 PRO A O 1
ATOM 797 N N . ALA A 1 108 ? 11.088 -10.405 -8.457 1.00 83.75 108 ALA A N 1
ATOM 798 C CA . ALA A 1 108 ? 9.712 -10.431 -7.950 1.00 83.75 108 ALA A CA 1
ATOM 799 C C . ALA A 1 108 ? 9.383 -11.685 -7.113 1.00 83.75 108 ALA A C 1
ATOM 801 O O . ALA A 1 108 ? 8.404 -11.688 -6.362 1.00 83.75 108 ALA A O 1
ATOM 802 N N . LEU A 1 109 ? 10.212 -12.734 -7.206 1.00 74.31 109 LEU A N 1
ATOM 803 C CA . LEU A 1 109 ? 10.069 -13.980 -6.446 1.00 74.31 109 LEU A CA 1
ATOM 804 C C . LEU A 1 109 ? 10.729 -13.939 -5.059 1.00 74.31 109 LEU A C 1
ATOM 806 O O . LEU A 1 109 ? 10.580 -14.888 -4.288 1.00 74.31 109 LEU A O 1
ATOM 810 N N . ARG A 1 110 ? 11.480 -12.882 -4.725 1.00 72.56 110 ARG A N 1
ATOM 811 C CA . ARG A 1 110 ? 12.238 -12.786 -3.469 1.00 72.56 110 ARG A CA 1
ATOM 812 C C . ARG A 1 110 ? 11.859 -11.532 -2.675 1.00 72.56 110 ARG A C 1
ATOM 814 O O . ARG A 1 110 ? 11.585 -10.496 -3.275 1.00 72.56 110 ARG A O 1
ATOM 821 N N . PRO A 1 111 ? 11.876 -11.585 -1.330 1.00 63.34 111 PRO A N 1
ATOM 822 C CA . PRO A 1 111 ? 11.709 -10.389 -0.513 1.00 63.34 111 PRO A CA 1
ATOM 823 C C . PRO A 1 111 ? 12.820 -9.376 -0.800 1.00 63.34 111 PRO A C 1
ATOM 825 O O . PRO A 1 111 ? 14.005 -9.706 -0.715 1.00 63.34 111 PRO A O 1
ATOM 828 N N . VAL A 1 112 ? 12.447 -8.131 -1.098 1.00 70.81 112 VAL A N 1
ATOM 829 C CA . VAL A 1 112 ? 13.405 -7.024 -1.175 1.00 70.81 112 VAL A CA 1
ATOM 830 C C . VAL A 1 112 ? 13.524 -6.384 0.201 1.00 70.81 112 VAL A C 1
ATOM 832 O O . VAL A 1 112 ? 12.593 -5.748 0.695 1.00 70.81 112 VAL A O 1
ATOM 835 N N . HIS A 1 113 ? 14.687 -6.555 0.826 1.00 64.94 113 HIS A N 1
ATOM 836 C CA . HIS A 1 113 ? 15.040 -5.862 2.058 1.00 64.94 113 HIS A CA 1
ATOM 837 C C . HIS A 1 113 ? 15.753 -4.553 1.718 1.00 64.94 113 HIS A C 1
ATOM 839 O O . HIS A 1 113 ? 16.926 -4.558 1.354 1.00 64.94 113 HIS A O 1
ATOM 845 N N . LEU A 1 114 ? 15.048 -3.429 1.854 1.00 59.81 114 LEU A N 1
ATOM 846 C CA . LEU A 1 114 ? 15.671 -2.108 1.775 1.00 59.81 114 LEU A CA 1
ATOM 847 C C . LEU A 1 114 ? 16.445 -1.884 3.080 1.00 59.81 114 LEU A C 1
ATOM 849 O O . LEU A 1 114 ? 15.853 -1.726 4.153 1.00 59.81 114 LEU A O 1
ATOM 853 N N . GLY A 1 115 ? 17.773 -1.965 2.999 1.00 46.94 115 GLY A N 1
ATOM 854 C CA . GLY A 1 115 ? 18.662 -1.697 4.123 1.00 46.94 115 GLY A CA 1
ATOM 855 C C . GLY A 1 115 ? 18.576 -0.233 4.549 1.00 46.94 115 GLY A C 1
ATOM 856 O O . GLY A 1 115 ? 18.391 0.659 3.724 1.00 46.94 115 GLY A O 1
ATOM 857 N N . HIS A 1 116 ? 18.731 0.035 5.846 1.00 46.84 116 HIS A N 1
ATOM 858 C CA . HIS A 1 116 ? 18.865 1.403 6.337 1.00 46.84 116 HIS A CA 1
ATOM 859 C C . HIS A 1 116 ? 20.257 1.921 5.951 1.00 46.84 116 HIS A C 1
ATOM 861 O O . HIS A 1 116 ? 21.203 1.851 6.736 1.00 46.84 116 HIS A O 1
ATOM 867 N N . HIS A 1 117 ? 20.413 2.415 4.723 1.00 42.72 117 HIS A N 1
ATOM 868 C CA . HIS A 1 117 ? 21.536 3.286 4.419 1.00 42.72 117 HIS A CA 1
ATOM 869 C C . HIS A 1 117 ? 21.292 4.587 5.185 1.00 42.72 117 HIS A C 1
ATOM 871 O O . HIS A 1 117 ? 20.528 5.453 4.764 1.00 42.72 117 HIS A O 1
ATOM 877 N N . GLY A 1 118 ? 21.910 4.697 6.368 1.00 36.16 118 GLY A N 1
ATOM 878 C CA . GLY A 1 118 ? 22.031 5.975 7.061 1.00 36.16 118 GLY A CA 1
ATOM 879 C C . GLY A 1 118 ? 22.569 7.030 6.086 1.00 36.16 118 GLY A C 1
ATOM 880 O O . GLY A 1 118 ? 23.249 6.666 5.121 1.00 36.16 118 GLY A O 1
ATOM 881 N N . PRO A 1 119 ? 22.265 8.324 6.296 1.00 39.09 119 PRO A N 1
ATOM 882 C CA . PRO A 1 119 ? 22.695 9.366 5.375 1.00 39.09 119 PRO A CA 1
ATOM 883 C C . PRO A 1 119 ? 24.189 9.197 5.123 1.00 39.09 119 PRO A C 1
ATOM 885 O O . PRO A 1 119 ? 24.959 9.070 6.079 1.00 39.09 119 PRO A O 1
ATOM 888 N N . HIS A 1 120 ? 24.577 9.142 3.846 1.00 36.69 120 HIS A N 1
ATOM 889 C CA . HIS A 1 120 ? 25.969 9.175 3.422 1.00 36.69 120 HIS A CA 1
ATOM 890 C C . HIS A 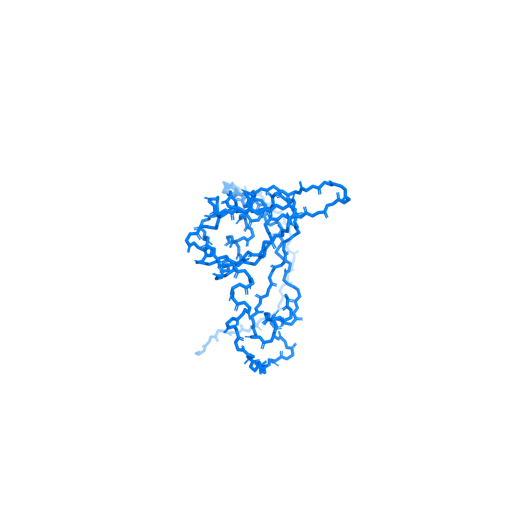1 120 ? 26.605 10.430 4.033 1.00 36.69 120 HIS A C 1
ATOM 892 O O . HIS A 1 120 ? 26.590 11.514 3.455 1.00 36.69 120 HIS A O 1
ATOM 898 N N . GLN A 1 121 ? 27.153 10.303 5.240 1.00 37.56 121 GLN A N 1
ATOM 899 C CA . GLN A 1 121 ? 28.091 11.265 5.774 1.00 37.56 121 GLN A CA 1
ATOM 900 C C . GLN A 1 121 ? 29.295 11.169 4.853 1.00 37.56 121 GLN A C 1
ATOM 902 O O . GLN A 1 121 ? 30.045 10.192 4.903 1.00 37.56 121 GLN A O 1
ATOM 907 N N . GLY A 1 122 ? 29.429 12.155 3.967 1.00 36.09 122 GLY A N 1
ATOM 908 C CA . GLY A 1 122 ? 30.603 12.352 3.136 1.00 36.09 122 GLY A CA 1
ATOM 909 C C . GLY A 1 122 ? 31.838 12.445 4.024 1.00 36.09 122 GLY A C 1
ATOM 910 O O . GLY A 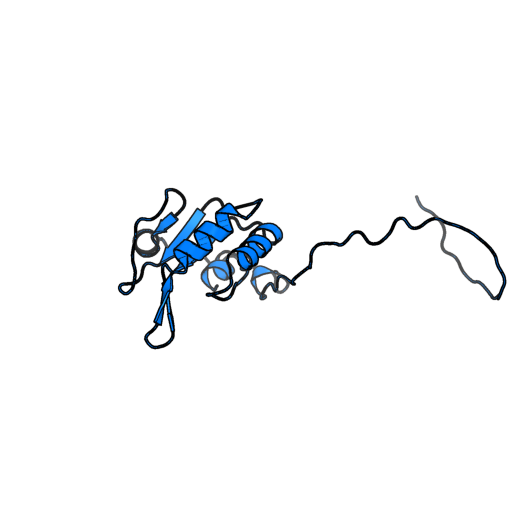1 122 ? 32.227 13.519 4.476 1.00 36.09 122 GLY A O 1
ATOM 911 N N . ARG A 1 123 ? 32.467 11.302 4.296 1.00 34.28 123 ARG A N 1
ATOM 912 C CA . ARG A 1 123 ? 33.767 11.247 4.948 1.00 34.28 123 ARG A CA 1
ATOM 913 C C . ARG A 1 123 ? 34.838 11.466 3.887 1.00 34.28 123 ARG A C 1
ATOM 915 O O . ARG A 1 123 ? 35.339 10.529 3.285 1.00 34.28 123 ARG A O 1
ATOM 922 N N . GLY A 1 124 ? 35.214 12.734 3.749 1.00 30.95 124 GLY A N 1
ATOM 923 C CA . GLY A 1 124 ? 36.621 13.108 3.842 1.00 30.95 124 GLY A CA 1
ATOM 924 C C . GLY A 1 124 ? 37.380 13.316 2.536 1.00 30.95 124 GLY A C 1
ATOM 925 O O . GLY A 1 124 ? 38.249 12.523 2.191 1.00 30.95 124 GLY A O 1
ATOM 926 N N . ALA A 1 125 ? 37.237 14.505 1.949 1.00 39.09 125 ALA A N 1
ATOM 927 C CA . ALA A 1 125 ? 38.401 15.187 1.394 1.00 39.09 125 ALA A CA 1
ATOM 928 C C . ALA A 1 125 ? 39.305 15.622 2.567 1.00 39.09 125 ALA A C 1
ATOM 930 O O . ALA A 1 125 ? 39.190 16.733 3.080 1.00 39.09 125 ALA A O 1
ATOM 931 N N . ARG A 1 126 ? 40.183 14.730 3.047 1.00 38.56 126 ARG A N 1
ATOM 932 C CA . ARG A 1 126 ? 41.311 15.108 3.912 1.00 38.56 126 ARG A CA 1
ATOM 933 C C . ARG A 1 126 ? 42.612 14.984 3.127 1.00 38.56 126 ARG A C 1
ATOM 935 O O . ARG A 1 126 ? 43.061 13.902 2.777 1.00 38.56 126 ARG A O 1
ATOM 942 N N . GLN A 1 127 ? 43.134 16.170 2.829 1.00 36.69 127 GLN A N 1
ATOM 943 C CA . GLN A 1 127 ? 44.485 16.548 2.428 1.00 36.69 127 GLN A CA 1
ATOM 944 C C . GLN A 1 127 ? 45.550 15.441 2.407 1.00 36.69 127 GLN A C 1
ATOM 946 O O . GLN A 1 127 ? 45.908 14.850 3.422 1.00 36.69 127 GLN A O 1
ATOM 951 N N . ARG A 1 128 ? 46.166 15.308 1.228 1.00 35.72 128 ARG A N 1
ATOM 952 C CA . ARG A 1 128 ? 47.502 14.742 1.025 1.00 35.72 128 ARG A CA 1
ATOM 953 C C . ARG A 1 128 ? 48.528 15.474 1.901 1.00 35.72 128 ARG A C 1
ATOM 955 O O . ARG A 1 128 ? 48.646 16.690 1.772 1.00 35.72 128 ARG A O 1
ATOM 962 N N . ARG A 1 129 ? 49.364 14.738 2.643 1.00 30.30 129 ARG A N 1
ATOM 963 C CA . ARG A 1 129 ? 50.799 15.051 2.806 1.00 30.30 129 ARG A CA 1
ATOM 964 C C . ARG A 1 129 ? 51.639 13.761 2.895 1.00 30.30 129 ARG A C 1
ATOM 966 O O . ARG A 1 129 ? 51.125 12.762 3.387 1.00 30.30 129 ARG A O 1
ATOM 973 N N . PRO A 1 130 ? 52.883 13.758 2.371 1.00 45.91 130 PRO A N 1
ATOM 974 C CA . PRO A 1 130 ? 53.669 12.548 2.107 1.00 45.91 130 PRO A CA 1
ATOM 975 C C . PRO A 1 130 ? 54.759 12.273 3.165 1.00 45.91 130 PRO A C 1
ATOM 977 O O . PRO A 1 130 ? 55.028 13.138 3.999 1.00 45.91 130 PRO A O 1
ATOM 980 N N . ARG A 1 131 ? 55.453 11.128 2.982 1.00 33.28 131 ARG A N 1
ATOM 981 C CA . ARG A 1 131 ? 56.650 10.548 3.662 1.00 33.28 131 ARG A CA 1
ATOM 982 C C . ARG A 1 131 ? 56.273 9.372 4.583 1.00 33.28 131 ARG A C 1
ATOM 984 O O . ARG A 1 131 ? 55.456 9.557 5.464 1.00 33.28 131 ARG A O 1
ATOM 991 N N . GLY A 1 132 ? 56.819 8.158 4.481 1.00 28.94 132 GLY A N 1
ATOM 992 C CA . GLY A 1 132 ? 57.841 7.557 3.618 1.00 28.94 132 GLY A CA 1
ATOM 993 C C . GLY A 1 132 ? 58.313 6.217 4.227 1.00 28.94 132 GLY A C 1
ATOM 994 O O . GLY A 1 132 ? 58.284 6.101 5.445 1.00 28.94 132 GLY A O 1
ATOM 995 N N . ARG A 1 133 ? 58.811 5.293 3.374 1.00 32.47 133 ARG A N 1
ATOM 996 C CA . ARG A 1 133 ? 59.524 4.011 3.669 1.00 32.47 133 ARG A CA 1
ATOM 997 C C . ARG A 1 133 ? 58.677 2.928 4.362 1.00 32.47 133 ARG A C 1
ATOM 999 O O . ARG A 1 133 ? 57.943 3.237 5.280 1.00 32.47 133 ARG A O 1
ATOM 1006 N N . GLY A 1 134 ? 58.720 1.636 4.053 1.00 25.44 134 GLY A N 1
ATOM 1007 C CA . GLY A 1 134 ? 59.390 0.734 3.102 1.00 25.44 134 GLY A CA 1
ATOM 1008 C C . GLY A 1 134 ? 58.744 -0.647 3.379 1.00 25.44 134 GLY A C 1
ATOM 1009 O O . GLY A 1 134 ? 58.289 -0.865 4.498 1.00 25.44 134 GLY A O 1
ATOM 1010 N N . CYS A 1 135 ? 58.377 -1.448 2.380 1.00 28.12 135 CYS A N 1
ATOM 1011 C CA . CYS A 1 135 ? 59.073 -2.646 1.872 1.00 28.12 135 CYS A CA 1
ATOM 1012 C C . CYS A 1 135 ? 58.261 -3.084 0.619 1.00 28.12 135 CYS A C 1
ATOM 1014 O O . CYS A 1 135 ? 57.036 -3.094 0.697 1.00 28.12 135 CYS A O 1
ATOM 1016 N N . LEU A 1 136 ? 58.799 -3.205 -0.610 1.00 28.03 136 LEU A N 1
ATOM 1017 C CA . LEU A 1 136 ? 59.540 -4.368 -1.156 1.00 28.03 136 LEU A CA 1
ATOM 1018 C C . LEU A 1 136 ? 58.841 -5.691 -0.752 1.00 28.03 136 LEU A C 1
ATOM 1020 O O . LEU A 1 136 ? 58.763 -5.972 0.432 1.00 28.03 136 LEU A O 1
ATOM 1024 N N . GLU A 1 137 ? 58.218 -6.482 -1.640 1.00 29.78 137 GLU A N 1
ATOM 1025 C CA . GLU A 1 137 ? 58.759 -7.065 -2.881 1.00 29.78 137 GLU A CA 1
ATOM 1026 C C . GLU A 1 137 ? 57.695 -7.625 -3.868 1.00 29.78 137 GLU A C 1
ATOM 1028 O O . GLU A 1 137 ? 56.628 -8.068 -3.456 1.00 29.78 137 GLU A O 1
ATOM 1033 N N . HIS A 1 138 ? 58.088 -7.629 -5.159 1.00 30.44 138 HIS A N 1
ATOM 1034 C CA . HIS A 1 138 ? 57.839 -8.586 -6.268 1.00 30.44 138 HIS A CA 1
ATOM 1035 C C . HIS A 1 138 ? 56.391 -8.997 -6.651 1.00 30.44 138 HIS A C 1
ATOM 1037 O O . HIS A 1 138 ? 55.719 -9.717 -5.928 1.00 30.44 138 HIS A O 1
ATOM 1043 N N . ALA A 1 139 ? 55.801 -8.500 -7.756 1.00 30.27 139 ALA A N 1
ATOM 1044 C CA . ALA A 1 139 ? 56.027 -8.820 -9.191 1.00 30.27 139 ALA A CA 1
ATOM 1045 C C . ALA A 1 139 ? 55.650 -10.277 -9.547 1.00 30.27 139 ALA A C 1
ATOM 1047 O O . ALA A 1 139 ? 56.293 -11.201 -9.074 1.00 30.27 139 ALA A O 1
ATOM 1048 N N . GLN A 1 140 ? 54.583 -10.537 -10.317 1.00 34.00 140 GLN A N 1
ATOM 1049 C CA . GLN A 1 140 ? 54.546 -10.814 -11.778 1.00 34.00 140 GLN A CA 1
ATOM 1050 C C . GLN A 1 140 ? 53.143 -11.444 -12.053 1.00 34.00 140 GLN A C 1
ATOM 1052 O O . GLN A 1 140 ? 52.605 -12.070 -11.152 1.00 34.00 140 GLN A O 1
ATOM 1057 N N . HIS A 1 141 ? 52.427 -11.377 -13.182 1.00 32.50 141 HIS A N 1
ATOM 1058 C CA . HIS A 1 141 ? 52.713 -11.039 -14.573 1.00 32.50 141 HIS A CA 1
ATOM 1059 C C . HIS A 1 141 ? 51.383 -10.785 -15.335 1.00 32.50 141 HIS A C 1
ATOM 1061 O O . HIS A 1 141 ? 50.409 -11.504 -15.142 1.00 32.50 141 HIS A O 1
ATOM 1067 N N . LEU A 1 142 ? 51.418 -9.802 -16.249 1.00 32.34 142 LEU A N 1
ATOM 1068 C CA . LEU A 1 142 ? 50.878 -9.807 -17.625 1.00 32.34 142 LEU A CA 1
ATOM 1069 C C . LEU A 1 142 ? 49.419 -10.241 -17.870 1.00 32.34 142 LEU A C 1
ATOM 1071 O O . LEU A 1 142 ? 49.138 -11.430 -17.828 1.00 32.34 142 LEU A O 1
ATOM 1075 N N . ARG A 1 143 ? 48.581 -9.326 -18.397 1.00 36.94 143 ARG A N 1
ATOM 1076 C CA . ARG A 1 143 ? 48.079 -9.408 -19.792 1.00 36.94 143 ARG A CA 1
ATOM 1077 C C . ARG A 1 143 ? 47.809 -8.019 -20.377 1.00 36.94 143 ARG A C 1
ATOM 1079 O O . ARG A 1 143 ? 47.374 -7.098 -19.694 1.00 36.94 143 ARG A O 1
ATOM 1086 N N . HIS A 1 144 ? 48.152 -7.923 -21.655 1.00 35.66 144 HIS A N 1
ATOM 1087 C CA . HIS A 1 144 ? 48.147 -6.764 -22.530 1.00 35.66 144 HIS A CA 1
ATOM 1088 C C . HIS A 1 144 ? 46.747 -6.244 -22.903 1.00 35.66 144 HIS A C 1
ATOM 1090 O O . HIS A 1 144 ? 45.738 -6.930 -22.792 1.00 35.66 144 HIS A O 1
ATOM 1096 N N . ARG A 1 145 ? 46.801 -4.993 -23.366 1.00 34.72 145 ARG A N 1
ATOM 1097 C CA . ARG A 1 145 ? 45.813 -4.063 -23.931 1.00 34.72 145 ARG A CA 1
ATOM 1098 C C . ARG A 1 145 ? 45.121 -4.529 -25.250 1.00 34.72 145 ARG A C 1
ATOM 1100 O O . ARG A 1 145 ? 45.440 -5.612 -25.727 1.00 34.72 145 ARG A O 1
ATOM 1107 N N . PRO A 1 146 ? 44.175 -3.727 -25.799 1.00 47.22 146 PRO A N 1
ATOM 1108 C CA . PRO A 1 146 ? 42.972 -4.164 -26.514 1.00 47.22 146 PRO A CA 1
ATOM 1109 C C . PRO A 1 146 ? 43.113 -4.175 -28.046 1.00 47.22 146 PRO A C 1
ATOM 1111 O O . PRO A 1 146 ? 44.119 -3.710 -28.584 1.00 47.22 146 PRO A O 1
ATOM 1114 N N . GLY A 1 147 ? 42.053 -4.646 -28.708 1.00 44.94 147 GLY A N 1
ATOM 1115 C CA . GLY A 1 147 ? 41.669 -4.308 -30.080 1.00 44.94 147 GLY A CA 1
ATOM 1116 C C . GLY A 1 147 ? 40.292 -3.655 -30.085 1.00 44.94 147 GLY A C 1
ATOM 1117 O O . GLY A 1 147 ? 39.544 -3.896 -29.107 1.00 44.94 147 GLY A O 1
#

Sequence (147 aa):
MLACARLGAVHSVVFGGFAPREPALRIDDARPKVVVSVFCGIEGSRVIPYKPLLDKALHLATHPPGTSVILQRPEAHAELSERDVDWDEAMASAAPADCVPLAATDPALRPVHLGHHGPHQGRGARQRRPRGRGCLEHAQHLRHRPG

pLDDT: mean 79.33, std 24.38, range [25.44, 97.75]

Radius of gyration: 24.11 Å; chains: 1; bounding box: 75×35×52 Å

Secondary structure (DSSP, 8-state):
-HHHHHTT-------TT--THHHHHHHHHH--SEEEEESEEEETTEEEEHHHHHHHHHHH-SS--SEEEEE-BTTB--PPPTTEEEHHHHHHHPPPPPPPP--TT-GGGS-------------------------------------